Protein AF-A0A8T6V3E2-F1 (afdb_monomer)

Mean predicted alig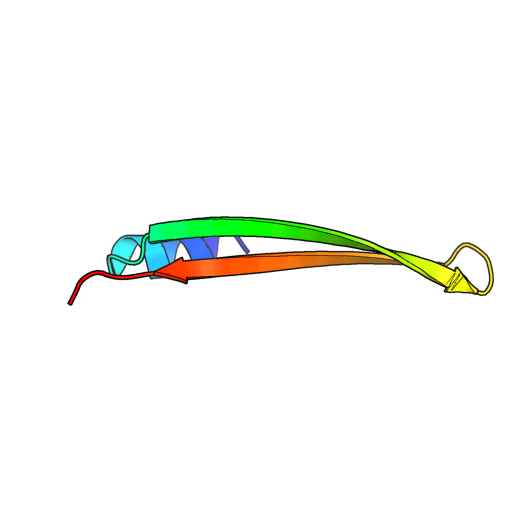ned error: 3.9 Å

Radius of gyration: 14.22 Å; Cα contacts (8 Å, |Δi|>4): 48; chains: 1; bounding box: 33×18×36 Å

pLDDT: mean 91.87, std 4.82, range [75.12, 96.06]

Sequence (42 aa):
MESVMNQYGREGWNMDFMVIEHKRFVLFWERESAVLTFSRQL

Solvent-accessible surface area (backbone atoms only — not comparable to full-atom values): 2737 Å² total; per-residue (Å²): 109,68,72,60,53,53,49,42,46,76,74,59,38,44,79,77,54,72,47,80,45,81,45,80,54,79,84,92,38,70,46,80,48,77,49,76,44,70,47,63,88,129

Secondary structure (DSSP, 8-state):
-HHHHHHHHHTT-EEEEEEEEEEE-STT-EEEEEEEEEE---

Structure (mmCIF, N/CA/C/O backbone):
data_AF-A0A8T6V3E2-F1
#
_entry.id   AF-A0A8T6V3E2-F1
#
loop_
_atom_site.group_PDB
_atom_site.id
_atom_site.type_symbol
_atom_site.label_atom_id
_atom_site.label_alt_id
_atom_site.label_comp_id
_atom_site.label_asym_id
_atom_site.label_entity_id
_atom_site.label_seq_id
_atom_site.pdbx_PDB_ins_code
_atom_site.Cartn_x
_atom_site.Cartn_y
_atom_site.Cartn_z
_atom_site.occupancy
_atom_site.B_iso_or_equiv
_atom_site.auth_seq_id
_atom_site.auth_comp_id
_atom_site.auth_asym_id
_atom_site.auth_atom_id
_atom_site.pdbx_PDB_model_num
ATOM 1 N N . MET A 1 1 ? -4.453 -10.515 -2.996 1.00 82.31 1 MET A N 1
ATOM 2 C CA . MET A 1 1 ? -4.733 -9.067 -2.898 1.00 82.31 1 MET A CA 1
ATOM 3 C C . MET A 1 1 ? -6.174 -8.843 -2.473 1.00 82.31 1 MET A C 1
ATOM 5 O O . MET A 1 1 ? -6.379 -8.420 -1.346 1.00 82.31 1 MET A O 1
ATOM 9 N N . GLU A 1 2 ? -7.151 -9.230 -3.297 1.00 90.25 2 GLU A N 1
ATOM 10 C CA . GLU A 1 2 ? -8.586 -9.077 -3.003 1.00 90.25 2 GLU A CA 1
ATOM 11 C C . GLU A 1 2 ? -9.009 -9.654 -1.640 1.00 90.25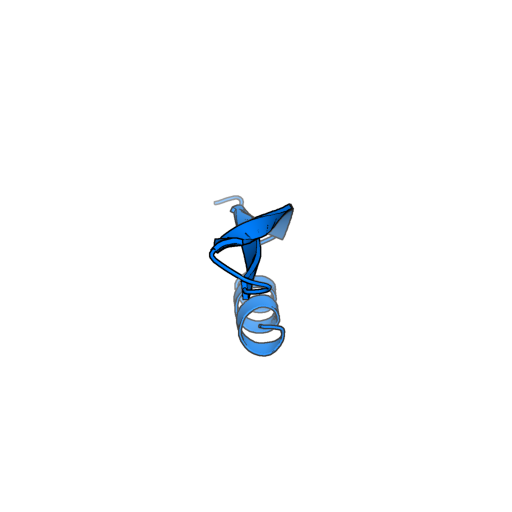 2 GLU A C 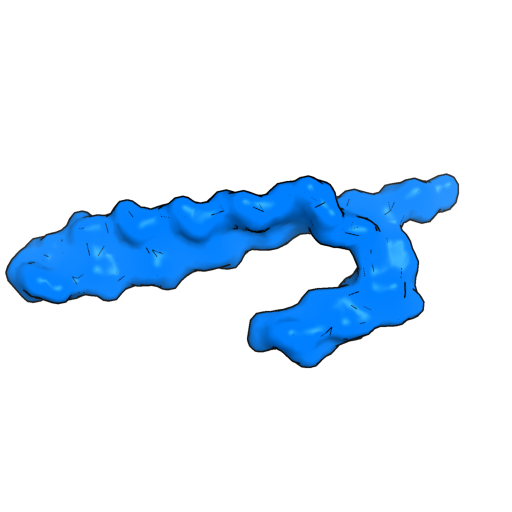1
ATOM 13 O O . GLU A 1 2 ? -9.632 -8.959 -0.848 1.00 90.25 2 GLU A O 1
ATOM 18 N N . SER A 1 3 ? -8.607 -10.887 -1.309 1.00 95.25 3 SER A N 1
ATOM 19 C CA . SER A 1 3 ? -8.961 -11.527 -0.030 1.00 95.25 3 SER A CA 1
ATOM 20 C C . SER A 1 3 ? -8.523 -10.726 1.203 1.00 95.25 3 SER A C 1
ATOM 22 O O . SER A 1 3 ? -9.271 -10.620 2.171 1.00 95.25 3 SER A O 1
ATOM 24 N N . VAL A 1 4 ? -7.330 -10.132 1.149 1.00 92.75 4 VAL A N 1
ATOM 25 C CA . VAL A 1 4 ? -6.757 -9.308 2.222 1.00 92.75 4 VAL A CA 1
ATOM 26 C C . VAL A 1 4 ? -7.494 -7.972 2.322 1.00 92.75 4 VAL A C 1
ATOM 28 O O . VAL A 1 4 ? -7.842 -7.542 3.416 1.00 92.75 4 VAL A O 1
ATOM 31 N N . MET A 1 5 ? -7.807 -7.342 1.186 1.00 92.31 5 MET A N 1
ATOM 32 C CA . MET A 1 5 ? -8.602 -6.108 1.160 1.00 92.31 5 MET A CA 1
ATOM 33 C C . MET A 1 5 ? -10.009 -6.331 1.715 1.00 92.31 5 MET A C 1
ATOM 35 O O . MET A 1 5 ? -10.484 -5.541 2.526 1.00 92.31 5 MET A O 1
ATOM 39 N N . ASN A 1 6 ? -10.650 -7.437 1.335 1.00 94.12 6 ASN A N 1
ATOM 40 C CA . ASN A 1 6 ? -11.971 -7.804 1.836 1.00 94.12 6 ASN A CA 1
ATOM 41 C C . ASN A 1 6 ? -11.946 -8.065 3.345 1.00 94.12 6 ASN A C 1
ATOM 43 O O . ASN A 1 6 ? -12.889 -7.703 4.045 1.00 94.12 6 ASN A O 1
ATOM 47 N N . GLN A 1 7 ? -10.868 -8.658 3.868 1.00 95.88 7 GLN A N 1
ATOM 48 C CA . GLN A 1 7 ? -10.687 -8.802 5.309 1.00 95.88 7 GLN A CA 1
ATOM 49 C C . GLN A 1 7 ? -10.620 -7.433 6.003 1.00 95.88 7 GLN A C 1
ATOM 51 O O . GLN A 1 7 ? -11.389 -7.205 6.935 1.00 95.88 7 GLN A O 1
ATOM 56 N N . TYR A 1 8 ? -9.776 -6.515 5.525 1.00 94.25 8 TYR A N 1
ATOM 57 C CA . TYR A 1 8 ? -9.675 -5.165 6.090 1.00 94.25 8 TYR A CA 1
ATOM 58 C C . TYR A 1 8 ? -11.001 -4.394 5.999 1.00 94.25 8 TYR A C 1
ATOM 60 O O . TYR A 1 8 ? -11.415 -3.774 6.978 1.00 94.25 8 TYR A O 1
ATOM 68 N N . GLY A 1 9 ? -11.730 -4.518 4.886 1.00 92.81 9 GLY A N 1
ATOM 69 C CA . GLY A 1 9 ? -13.064 -3.931 4.731 1.00 92.81 9 GLY A CA 1
ATOM 70 C C . GLY A 1 9 ? -14.077 -4.468 5.748 1.00 92.81 9 GLY A C 1
ATOM 71 O O . GLY A 1 9 ? -14.812 -3.695 6.359 1.00 92.81 9 GLY A O 1
ATOM 72 N N . ARG A 1 10 ? -14.077 -5.783 6.016 1.00 95.12 10 ARG A N 1
ATOM 73 C CA . ARG A 1 10 ? -14.910 -6.382 7.081 1.00 95.12 10 ARG A CA 1
ATOM 74 C C . ARG A 1 10 ? -14.525 -5.906 8.480 1.00 95.12 10 ARG A C 1
ATOM 76 O O . ARG A 1 10 ? -15.376 -5.850 9.360 1.00 95.12 10 ARG A O 1
ATOM 83 N N . GLU A 1 11 ? -13.252 -5.599 8.695 1.00 94.69 11 GLU A N 1
ATOM 84 C CA . GLU A 1 11 ? -12.732 -5.058 9.953 1.00 94.69 11 GLU A CA 1
ATOM 85 C C . GLU A 1 11 ? -12.998 -3.545 10.104 1.00 94.69 11 GLU A C 1
ATOM 87 O O . GLU A 1 11 ? -12.637 -2.959 11.125 1.00 94.69 11 GLU A O 1
ATOM 92 N N . GLY A 1 12 ? -13.662 -2.916 9.125 1.00 93.75 12 GLY A N 1
ATOM 93 C CA . GLY A 1 12 ? -14.046 -1.504 9.153 1.00 93.75 12 GLY A CA 1
ATOM 94 C C . GLY A 1 12 ? -12.944 -0.544 8.705 1.00 93.75 12 GLY A C 1
ATOM 95 O O . GLY A 1 12 ? -13.039 0.652 8.970 1.00 93.75 12 GLY A O 1
ATOM 96 N N . TRP A 1 13 ? -11.894 -1.049 8.055 1.00 95.44 13 TRP A N 1
ATOM 97 C CA . TRP A 1 13 ? -10.901 -0.209 7.392 1.00 95.44 13 TRP A CA 1
ATOM 98 C C . TRP A 1 13 ? -11.431 0.275 6.042 1.00 95.44 13 TRP A C 1
ATOM 100 O O . TRP A 1 13 ? -11.995 -0.502 5.271 1.00 95.44 13 TRP A O 1
ATOM 110 N N . ASN A 1 14 ? -11.194 1.546 5.736 1.00 94.25 14 ASN A N 1
ATOM 111 C CA . ASN A 1 14 ? -11.483 2.153 4.443 1.00 94.25 14 ASN A CA 1
ATOM 112 C C . ASN A 1 14 ? -10.182 2.335 3.663 1.00 94.25 14 ASN A C 1
ATOM 114 O O . ASN A 1 14 ? -9.163 2.724 4.226 1.00 94.25 14 ASN A O 1
ATOM 118 N N . MET A 1 15 ? -10.207 2.029 2.366 1.00 92.94 15 MET A N 1
ATOM 119 C CA . MET A 1 15 ? -9.081 2.300 1.474 1.00 92.94 15 MET A CA 1
ATOM 120 C C . MET A 1 15 ? -9.115 3.774 1.069 1.00 92.94 15 MET A C 1
ATOM 122 O O . MET A 1 15 ? -10.076 4.204 0.434 1.00 92.94 15 MET A O 1
ATOM 126 N N . ASP A 1 16 ? -8.066 4.523 1.393 1.00 94.50 16 ASP A N 1
ATOM 127 C CA . ASP A 1 16 ? -8.006 5.954 1.078 1.00 94.50 16 ASP A CA 1
ATOM 128 C C . ASP A 1 16 ? -7.463 6.180 -0.330 1.00 94.50 16 ASP A C 1
ATOM 130 O O . ASP A 1 16 ? -8.067 6.868 -1.151 1.00 94.50 16 ASP A O 1
ATOM 134 N N . PHE A 1 17 ? -6.305 5.585 -0.623 1.00 95.00 17 PHE A N 1
ATOM 135 C CA . PHE A 1 17 ? -5.667 5.694 -1.925 1.00 95.00 17 PHE A CA 1
ATOM 136 C C . PHE A 1 17 ? -4.777 4.488 -2.220 1.00 95.00 17 PHE A C 1
ATOM 138 O O . PHE A 1 17 ? -4.315 3.769 -1.330 1.00 95.00 17 PHE A O 1
ATOM 145 N N . MET A 1 18 ? -4.534 4.291 -3.511 1.00 95.06 18 MET A N 1
ATOM 146 C CA . MET A 1 18 ? -3.612 3.303 -4.045 1.00 95.06 18 MET A CA 1
ATOM 147 C C . MET A 1 18 ? -2.635 4.010 -4.976 1.00 95.06 18 MET A C 1
ATOM 149 O O . MET A 1 18 ? -3.045 4.785 -5.839 1.00 95.06 18 MET A O 1
ATOM 153 N N . VAL A 1 19 ? -1.349 3.719 -4.816 1.00 96.06 19 VAL A N 1
ATOM 154 C CA . VAL A 1 19 ? -0.296 4.167 -5.726 1.00 96.06 19 VAL A CA 1
ATOM 155 C C . VAL A 1 19 ? 0.2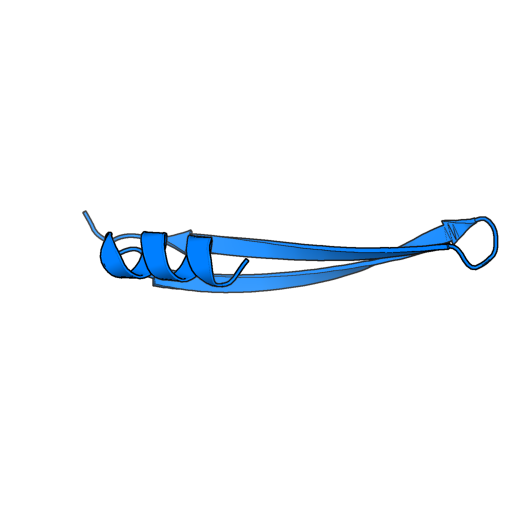58 2.951 -6.447 1.00 96.06 19 VA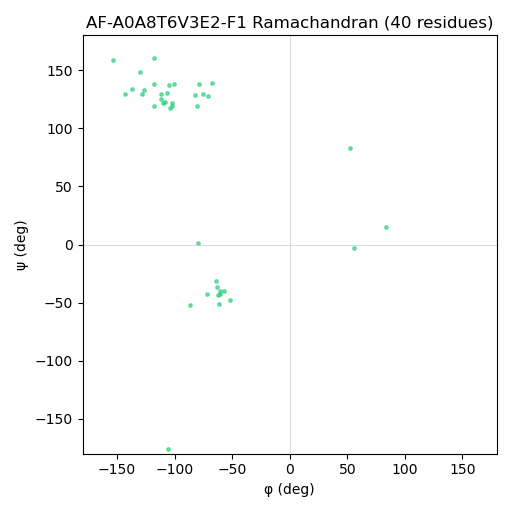L A C 1
ATOM 157 O O . VAL A 1 19 ? 0.687 1.995 -5.804 1.00 96.06 19 VAL A O 1
ATOM 160 N N . ILE A 1 20 ? 0.249 2.993 -7.778 1.00 95.38 20 ILE A N 1
ATOM 161 C CA . ILE A 1 20 ? 0.864 1.967 -8.619 1.00 95.38 20 ILE A CA 1
ATOM 162 C C . ILE A 1 20 ? 2.194 2.512 -9.128 1.00 95.38 20 ILE A C 1
ATOM 164 O O . ILE A 1 20 ? 2.258 3.561 -9.7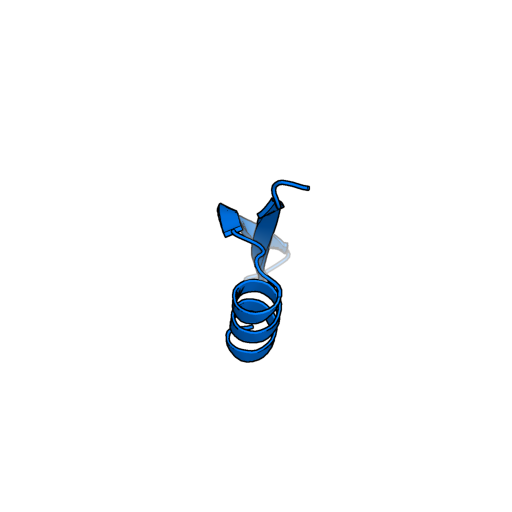68 1.00 95.38 20 ILE A O 1
ATOM 168 N N . GLU A 1 21 ? 3.265 1.796 -8.825 1.00 95.00 21 GLU A N 1
ATOM 169 C CA . GLU A 1 21 ? 4.620 2.117 -9.234 1.00 95.00 21 GLU A CA 1
ATOM 170 C C . GLU A 1 21 ? 5.083 1.134 -10.302 1.00 95.00 21 GLU A C 1
ATOM 172 O O . GLU A 1 21 ? 5.172 -0.072 -10.063 1.00 95.00 21 GLU A O 1
ATOM 177 N N . HIS A 1 22 ? 5.467 1.666 -11.458 1.00 92.94 22 HIS A N 1
ATOM 178 C CA . HIS A 1 22 ? 6.131 0.901 -12.504 1.00 92.94 22 HIS A CA 1
ATOM 179 C C . HIS A 1 22 ? 7.612 1.248 -12.501 1.00 92.94 22 HIS A C 1
ATOM 181 O O . HIS A 1 22 ? 8.002 2.392 -12.745 1.00 92.94 22 HIS A O 1
ATOM 187 N N . LYS A 1 23 ? 8.460 0.256 -12.226 1.00 91.81 23 LYS A N 1
ATOM 188 C CA . LYS A 1 23 ? 9.909 0.436 -12.224 1.00 91.81 23 LYS A CA 1
ATOM 189 C C . LYS A 1 23 ? 10.556 -0.449 -13.273 1.00 91.81 23 LYS A C 1
ATOM 191 O O . LYS A 1 23 ? 10.488 -1.674 -13.197 1.00 91.81 23 LYS A O 1
ATOM 196 N N . ARG A 1 24 ? 11.239 0.190 -14.223 1.00 89.62 24 ARG A N 1
ATOM 197 C CA . ARG A 1 24 ? 12.084 -0.489 -15.204 1.00 89.62 24 ARG A CA 1
ATOM 198 C C . ARG A 1 24 ? 13.451 -0.793 -14.592 1.00 89.62 24 ARG A C 1
ATOM 200 O O . ARG A 1 24 ? 14.108 0.092 -14.043 1.00 89.62 24 ARG A O 1
ATOM 207 N N . PHE A 1 25 ? 13.867 -2.043 -14.708 1.00 87.25 25 PHE A N 1
ATOM 208 C CA . PHE A 1 25 ? 15.183 -2.547 -14.339 1.00 87.25 25 PHE A CA 1
ATOM 209 C C . PHE A 1 25 ? 16.023 -2.815 -15.603 1.00 87.25 25 PHE A C 1
ATOM 211 O O . PHE A 1 25 ? 15.640 -2.461 -16.722 1.00 87.25 25 PHE A O 1
ATOM 218 N N . VAL A 1 26 ? 17.228 -3.362 -15.431 1.00 88.94 26 VAL A N 1
ATOM 219 C CA . VAL A 1 26 ? 18.152 -3.626 -16.545 1.00 88.94 26 VAL A CA 1
ATOM 220 C C . VAL A 1 26 ? 17.587 -4.723 -17.457 1.00 88.94 26 VAL A C 1
ATOM 222 O O . VAL A 1 26 ? 17.072 -5.717 -16.962 1.00 88.94 26 VAL A O 1
ATOM 225 N N . LEU A 1 27 ? 17.733 -4.539 -18.780 1.00 75.12 27 LEU A N 1
ATOM 226 C CA . LEU A 1 27 ? 17.391 -5.509 -19.839 1.00 75.12 27 LEU A CA 1
ATOM 227 C C . LEU A 1 27 ? 15.958 -6.066 -19.748 1.00 75.12 27 LEU A C 1
ATOM 229 O O . LEU A 1 27 ? 15.775 -7.159 -19.253 1.00 75.12 27 LEU A O 1
ATOM 233 N N . PHE A 1 28 ? 14.950 -5.355 -20.269 1.00 84.44 28 PHE A N 1
ATOM 234 C CA . PHE A 1 28 ? 13.516 -5.744 -20.340 1.00 84.44 28 PHE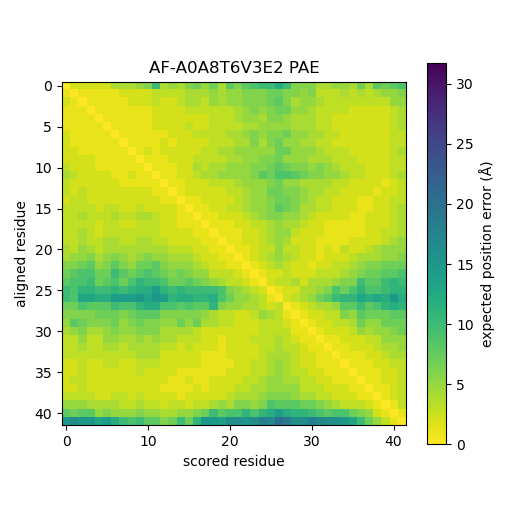 A CA 1
ATOM 235 C C . PHE A 1 28 ? 12.814 -6.108 -19.024 1.00 84.44 28 PHE A C 1
ATOM 237 O O . PHE A 1 28 ? 11.612 -6.348 -19.035 1.00 84.44 28 PHE A O 1
ATOM 244 N N . TRP A 1 29 ? 13.518 -6.126 -17.896 1.00 88.88 29 TRP A N 1
ATOM 245 C CA . TRP A 1 29 ? 12.899 -6.416 -16.616 1.00 88.88 29 TRP A CA 1
ATOM 246 C C . TRP A 1 29 ? 12.106 -5.205 -16.153 1.00 88.88 29 TRP A C 1
ATOM 248 O O . TRP A 1 29 ? 12.613 -4.083 -16.096 1.00 88.88 29 TRP A O 1
ATOM 258 N N . GLU A 1 30 ? 10.862 -5.449 -15.785 1.00 90.56 30 GLU A N 1
ATOM 259 C CA . GLU A 1 30 ? 9.978 -4.467 -15.188 1.00 90.56 30 GLU A CA 1
ATOM 260 C C . GLU A 1 30 ? 9.350 -5.054 -13.930 1.00 90.56 30 GLU A C 1
ATOM 262 O O . GLU A 1 30 ? 9.169 -6.265 -13.800 1.00 90.56 30 GLU A O 1
ATOM 267 N N . ARG A 1 31 ? 9.077 -4.184 -12.962 1.00 92.62 31 ARG A N 1
ATOM 268 C CA . ARG A 1 31 ? 8.345 -4.532 -11.752 1.00 92.62 31 ARG A CA 1
ATOM 269 C C . ARG A 1 31 ? 7.217 -3.543 -11.578 1.00 92.62 31 ARG A C 1
ATOM 271 O O . ARG A 1 31 ? 7.460 -2.336 -11.552 1.00 92.62 31 ARG A O 1
ATOM 278 N N . GLU A 1 32 ? 6.031 -4.078 -11.367 1.00 94.19 32 GLU A N 1
ATOM 279 C CA . GLU A 1 32 ? 4.879 -3.327 -10.899 1.00 94.19 32 GLU A CA 1
ATOM 280 C C . GLU A 1 32 ? 4.700 -3.562 -9.397 1.00 94.19 32 GLU A C 1
ATOM 282 O O . GLU A 1 32 ? 4.890 -4.676 -8.901 1.00 94.19 32 GLU A O 1
ATOM 287 N N . SER A 1 33 ? 4.393 -2.502 -8.658 1.00 93.81 33 SER A N 1
ATOM 288 C CA . SER A 1 33 ? 4.096 -2.563 -7.229 1.00 93.81 33 SER A CA 1
ATOM 289 C C . SER A 1 33 ? 2.899 -1.679 -6.928 1.00 93.81 33 SER A C 1
ATOM 291 O O . SER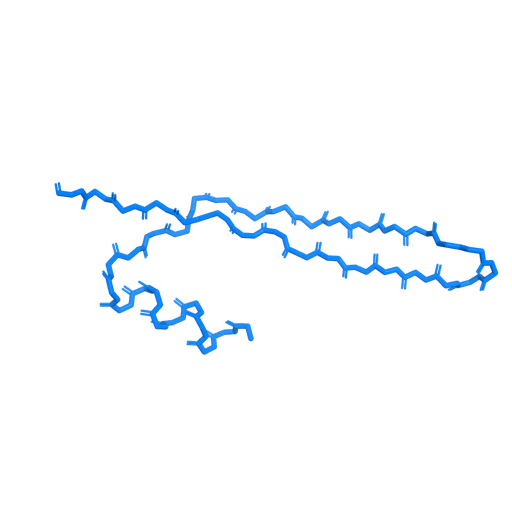 A 1 33 ? 2.869 -0.532 -7.354 1.00 93.81 33 SER A O 1
ATOM 293 N N . ALA A 1 34 ? 1.940 -2.187 -6.160 1.00 93.44 34 ALA A N 1
ATOM 294 C CA . ALA A 1 34 ? 0.805 -1.410 -5.682 1.00 93.44 34 ALA A CA 1
ATOM 295 C C . ALA A 1 34 ? 0.939 -1.187 -4.173 1.00 93.44 34 ALA A C 1
ATOM 297 O O . ALA A 1 34 ? 1.006 -2.144 -3.399 1.00 93.44 34 ALA A O 1
ATOM 298 N N . VAL A 1 35 ? 0.971 0.076 -3.755 1.00 94.06 35 VAL A N 1
ATOM 299 C CA . VAL A 1 35 ? 0.946 0.489 -2.350 1.00 94.06 35 VAL A CA 1
ATOM 300 C C . VAL A 1 35 ? -0.462 0.966 -2.032 1.00 94.06 35 VAL A C 1
ATOM 302 O O . VAL A 1 35 ? -0.952 1.901 -2.658 1.00 94.06 35 VAL A O 1
ATOM 305 N N . LEU A 1 36 ? -1.121 0.310 -1.079 1.00 94.50 36 LEU A N 1
ATOM 306 C CA . LEU A 1 36 ? -2.482 0.629 -0.661 1.00 94.50 36 LEU A CA 1
ATOM 307 C C . LEU A 1 36 ? -2.444 1.190 0.751 1.00 94.50 36 LEU A C 1
ATOM 309 O O . LEU A 1 36 ? -1.870 0.570 1.648 1.00 94.50 36 LEU A O 1
ATOM 313 N N . THR A 1 37 ? -3.089 2.331 0.949 1.00 95.12 37 THR A N 1
ATOM 314 C CA . THR A 1 37 ? -3.232 2.947 2.264 1.00 95.12 37 THR A CA 1
ATOM 315 C C . THR A 1 37 ? -4.660 2.780 2.754 1.00 95.12 37 THR A C 1
ATOM 317 O O . THR A 1 37 ? -5.616 3.064 2.031 1.00 95.12 37 THR A O 1
ATOM 320 N N 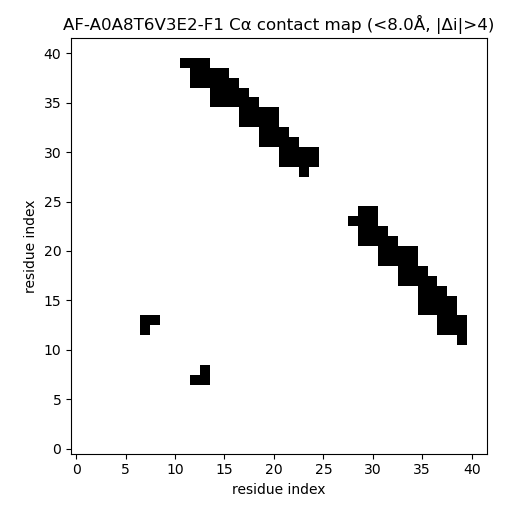. PHE A 1 38 ? -4.783 2.307 3.992 1.00 95.31 38 PHE A N 1
ATOM 321 C CA . PHE A 1 38 ? -6.052 2.139 4.680 1.00 95.31 38 PHE A CA 1
ATOM 322 C C . PHE A 1 38 ? -6.087 3.029 5.916 1.00 95.31 38 PHE A C 1
ATOM 324 O O . PHE A 1 38 ? -5.112 3.075 6.672 1.00 95.31 38 PHE A O 1
ATOM 331 N N . SER A 1 39 ? -7.227 3.662 6.157 1.00 94.62 39 SER A N 1
ATOM 332 C CA . SER A 1 39 ? -7.529 4.354 7.403 1.00 94.62 39 SER A CA 1
ATOM 333 C C . SER A 1 39 ? -8.734 3.724 8.085 1.00 94.62 39 SER A C 1
ATOM 335 O O . SER A 1 39 ? -9.535 3.002 7.487 1.00 94.62 39 SER A O 1
ATOM 337 N N . ARG A 1 40 ? -8.858 3.980 9.383 1.00 92.88 40 ARG A N 1
ATOM 338 C CA . ARG A 1 40 ? -10.022 3.593 10.169 1.00 92.88 40 ARG A CA 1
ATOM 339 C C . ARG A 1 40 ? -10.304 4.691 11.183 1.00 92.88 40 ARG A C 1
ATOM 341 O O . ARG A 1 40 ? -9.394 5.104 11.899 1.00 92.88 40 ARG A O 1
ATOM 348 N N . GLN A 1 41 ? -11.552 5.152 11.248 1.00 85.38 41 GLN A N 1
ATOM 349 C CA . GLN A 1 41 ? -12.007 5.971 12.370 1.00 85.38 41 GLN A CA 1
ATOM 350 C C . GLN A 1 41 ? -12.104 5.082 13.618 1.00 85.38 41 GLN A C 1
ATOM 352 O O . GLN A 1 41 ? -12.715 4.011 13.561 1.00 85.38 41 GLN A O 1
ATOM 357 N N . LEU A 1 42 ? -11.469 5.519 14.709 1.00 75.94 42 LEU A N 1
ATOM 358 C CA . LEU A 1 42 ? -11.581 4.905 16.035 1.00 75.94 42 LEU A CA 1
ATOM 359 C C . LEU A 1 42 ? -12.890 5.302 16.720 1.00 75.94 42 LEU A C 1
ATOM 361 O O . LEU A 1 42 ? -13.281 6.484 16.581 1.00 75.94 42 LEU A O 1
#

Foldseek 3Di:
DVVVVVVCVVVQKDWDDKDWDWDDDPDPDIDIDIDIDIDHDD

Nearest PDB structures (foldseek):
  7aeb-assembly1_S  TM=5.784E-01  e=9.905E+00  Algoriphagus machipongonensis
  7old-assembly1_LP  TM=4.647E-01  e=6.985E+00  Thermochaetoides thermophila DSM 1495
  6rao-assembly1_H  TM=3.452E-01  e=3.020E+00  Serratia entomophila